Protein AF-A0A536SXH3-F1 (afdb_monomer_lite)

pLDDT: mean 94.8, std 8.22, range [53.34, 98.88]

Structure (mmCIF, N/CA/C/O backbone):
data_AF-A0A536SXH3-F1
#
_entry.id   AF-A0A536SXH3-F1
#
loop_
_atom_site.group_PDB
_atom_site.id
_atom_site.type_symbol
_atom_site.label_atom_id
_atom_site.label_alt_id
_atom_site.label_comp_id
_atom_site.label_asym_id
_atom_site.label_entity_id
_atom_site.label_seq_id
_atom_site.pdbx_PDB_ins_code
_atom_site.Cartn_x
_atom_site.Cartn_y
_atom_site.Cartn_z
_atom_site.occupancy
_atom_site.B_iso_or_equiv
_atom_site.auth_seq_id
_atom_site.auth_comp_id
_atom_site.auth_asym_id
_atom_site.auth_atom_id
_atom_site.pdbx_PDB_model_num
ATOM 1 N N . MET A 1 1 ? -14.104 13.729 3.908 1.00 63.66 1 MET A N 1
ATOM 2 C CA . MET A 1 1 ? -12.721 13.745 3.376 1.00 63.66 1 MET A CA 1
ATOM 3 C C . MET A 1 1 ? -11.645 13.643 4.458 1.00 63.66 1 MET A C 1
ATOM 5 O O . MET A 1 1 ? -10.798 12.777 4.323 1.00 63.66 1 MET A O 1
ATOM 9 N N . THR A 1 2 ? -11.683 14.414 5.553 1.00 87.31 2 THR A N 1
ATOM 10 C CA . THR A 1 2 ? -10.608 14.420 6.581 1.00 87.31 2 THR A CA 1
ATOM 11 C C . THR A 1 2 ? -10.243 13.046 7.165 1.00 87.31 2 THR A C 1
ATOM 13 O O . THR A 1 2 ? -9.065 12.740 7.305 1.00 87.31 2 THR A O 1
ATOM 16 N N . ARG A 1 3 ? -11.226 12.182 7.460 1.00 91.94 3 ARG A N 1
ATOM 17 C CA . ARG A 1 3 ? -10.960 10.821 7.976 1.00 91.94 3 ARG A CA 1
ATOM 18 C C . ARG A 1 3 ? -10.305 9.900 6.950 1.00 91.94 3 ARG A C 1
ATOM 20 O O . ARG A 1 3 ? -9.349 9.221 7.286 1.00 91.94 3 ARG A O 1
ATOM 27 N N . ALA A 1 4 ? -10.797 9.906 5.713 1.00 94.38 4 ALA A N 1
ATOM 28 C CA . ALA A 1 4 ? -10.217 9.099 4.643 1.00 94.38 4 ALA A CA 1
ATOM 29 C C . ALA A 1 4 ? -8.796 9.561 4.304 1.00 94.38 4 ALA A C 1
ATOM 31 O O . ALA A 1 4 ? -7.937 8.724 4.075 1.00 94.38 4 ALA A O 1
ATOM 32 N N . ALA A 1 5 ? -8.521 10.869 4.364 1.00 96.56 5 ALA A N 1
ATOM 33 C CA . ALA A 1 5 ? -7.160 11.385 4.252 1.00 96.56 5 ALA A CA 1
ATOM 34 C C . ALA A 1 5 ? -6.264 10.861 5.388 1.00 96.56 5 ALA A C 1
ATOM 36 O O . ALA A 1 5 ? -5.185 10.355 5.116 1.00 96.56 5 ALA A O 1
ATOM 37 N N . ALA A 1 6 ? -6.720 10.906 6.646 1.00 96.81 6 ALA A N 1
ATOM 38 C CA . ALA A 1 6 ? -5.946 10.391 7.779 1.00 96.81 6 ALA A CA 1
ATOM 39 C C . ALA A 1 6 ? -5.676 8.878 7.677 1.00 96.81 6 ALA A C 1
ATOM 41 O O . ALA A 1 6 ? -4.534 8.452 7.830 1.00 96.81 6 ALA A O 1
ATOM 42 N N . SER A 1 7 ? -6.705 8.078 7.383 1.00 97.81 7 SER A N 1
ATOM 43 C CA . SER A 1 7 ? -6.561 6.631 7.184 1.00 97.81 7 SER A CA 1
ATOM 44 C C . SER A 1 7 ? -5.679 6.328 5.975 1.00 97.81 7 SER A C 1
ATOM 46 O O . SER A 1 7 ? -4.763 5.523 6.078 1.00 97.81 7 SER A O 1
ATOM 48 N N . GLY A 1 8 ? -5.875 7.040 4.866 1.00 98.06 8 GLY A N 1
ATOM 49 C CA . GLY A 1 8 ? -5.080 6.920 3.646 1.00 98.06 8 GLY A CA 1
ATOM 50 C C . GLY A 1 8 ? -3.603 7.237 3.845 1.00 98.06 8 GLY A C 1
ATOM 51 O O . GLY A 1 8 ? -2.756 6.471 3.401 1.00 98.06 8 GLY A O 1
ATOM 52 N N . LEU A 1 9 ? -3.284 8.322 4.554 1.00 98.44 9 LEU A N 1
ATOM 53 C CA . LEU A 1 9 ? -1.908 8.703 4.878 1.00 98.44 9 LEU A CA 1
ATOM 54 C C . LEU A 1 9 ? -1.247 7.687 5.815 1.00 98.44 9 LEU A C 1
ATOM 56 O O . LEU A 1 9 ? -0.107 7.302 5.577 1.00 98.44 9 LEU A O 1
ATOM 60 N N . ALA A 1 10 ? -1.962 7.214 6.841 1.00 98.50 10 ALA A N 1
ATOM 61 C CA . ALA A 1 10 ? -1.451 6.183 7.742 1.00 98.50 10 ALA A CA 1
ATOM 62 C C . ALA A 1 10 ? -1.202 4.854 7.008 1.00 98.50 10 ALA A C 1
ATOM 64 O O . ALA A 1 10 ? -0.154 4.236 7.186 1.00 98.50 10 ALA A O 1
ATOM 65 N N . GLY A 1 11 ? -2.137 4.442 6.146 1.00 98.69 11 GLY A N 1
ATOM 66 C CA . GLY A 1 11 ? -1.998 3.269 5.285 1.00 98.69 11 GLY A CA 1
ATOM 67 C C . GLY A 1 11 ? -0.841 3.400 4.297 1.00 98.69 11 GLY A C 1
ATOM 68 O O . GLY A 1 11 ? -0.033 2.478 4.189 1.00 98.69 11 GLY A O 1
ATOM 69 N N . SER A 1 12 ? -0.715 4.550 3.628 1.00 98.75 12 SER A N 1
ATOM 70 C CA . SER A 1 12 ? 0.391 4.848 2.709 1.00 98.75 12 SER A CA 1
ATOM 71 C C . SER A 1 12 ? 1.734 4.759 3.425 1.00 98.75 12 SER A C 1
ATOM 73 O O . SER A 1 12 ? 2.609 4.023 2.986 1.00 98.75 12 SER A O 1
ATOM 75 N N . ALA A 1 13 ? 1.878 5.428 4.572 1.00 98.75 13 ALA A N 1
ATOM 76 C CA . ALA A 1 13 ? 3.117 5.417 5.341 1.00 98.75 13 ALA A CA 1
ATOM 77 C C . ALA A 1 13 ? 3.494 3.999 5.797 1.00 98.75 13 ALA A C 1
ATOM 79 O O . ALA A 1 13 ? 4.621 3.565 5.574 1.00 98.75 13 ALA A O 1
ATOM 80 N N . ALA A 1 14 ? 2.551 3.254 6.386 1.00 98.81 14 ALA A N 1
ATOM 81 C CA . ALA A 1 14 ? 2.804 1.894 6.861 1.00 98.81 14 ALA A CA 1
ATOM 82 C C . ALA A 1 14 ? 3.205 0.946 5.718 1.00 98.81 14 ALA A C 1
ATOM 84 O O . ALA A 1 14 ? 4.212 0.244 5.811 1.00 98.81 14 ALA A O 1
ATOM 85 N N . SER A 1 15 ? 2.445 0.952 4.621 1.00 98.81 15 SER A N 1
ATOM 86 C CA . SER A 1 15 ? 2.713 0.098 3.458 1.00 98.81 15 SER A CA 1
ATOM 87 C C . SER A 1 15 ? 3.992 0.490 2.716 1.00 98.81 15 SER A C 1
ATOM 89 O O . SER A 1 15 ? 4.750 -0.395 2.331 1.00 98.81 15 SER A O 1
ATOM 91 N N . ALA A 1 16 ? 4.289 1.786 2.578 1.00 98.75 16 ALA A N 1
ATOM 92 C CA . ALA A 1 16 ? 5.529 2.266 1.973 1.00 98.75 16 ALA A CA 1
ATOM 93 C C . ALA A 1 16 ? 6.754 1.874 2.809 1.00 98.75 16 ALA A C 1
ATOM 95 O O . ALA A 1 16 ? 7.730 1.384 2.249 1.00 98.75 16 ALA A O 1
ATOM 96 N N . LEU A 1 17 ? 6.698 2.011 4.140 1.00 98.81 17 LEU A N 1
ATOM 97 C CA . LEU A 1 17 ? 7.787 1.588 5.028 1.00 98.81 17 LEU A CA 1
ATOM 98 C C . LEU A 1 17 ? 8.059 0.086 4.916 1.00 98.81 17 LEU A C 1
ATOM 100 O O . LEU A 1 17 ? 9.214 -0.317 4.789 1.00 98.81 17 LEU A O 1
ATOM 104 N N . VAL A 1 18 ? 7.009 -0.740 4.914 1.00 98.88 18 VAL A N 1
ATOM 105 C CA . VAL A 1 18 ? 7.160 -2.193 4.748 1.00 98.88 18 VAL A CA 1
ATOM 106 C C . VAL A 1 18 ? 7.676 -2.542 3.354 1.00 98.88 18 VAL A C 1
ATOM 108 O O . VAL A 1 18 ? 8.591 -3.354 3.242 1.00 98.88 18 VAL A O 1
ATOM 111 N N . ALA A 1 19 ? 7.182 -1.888 2.299 1.00 98.75 19 ALA A N 1
ATOM 112 C CA . ALA A 1 19 ? 7.682 -2.091 0.940 1.00 98.75 19 ALA A CA 1
ATOM 113 C C . ALA A 1 19 ? 9.171 -1.738 0.839 1.00 98.75 19 ALA A C 1
ATOM 115 O O . ALA A 1 19 ? 9.955 -2.501 0.277 1.00 98.75 19 ALA A O 1
ATOM 116 N N . MET A 1 20 ? 9.575 -0.617 1.439 1.00 98.69 20 MET A N 1
ATOM 117 C CA . MET A 1 20 ? 10.963 -0.171 1.472 1.00 98.69 20 MET A CA 1
ATOM 118 C C . MET A 1 20 ? 11.864 -1.120 2.261 1.00 98.69 20 MET A C 1
ATOM 120 O O . MET A 1 20 ? 12.967 -1.430 1.809 1.00 98.69 20 MET A O 1
ATOM 124 N N . ALA A 1 21 ? 11.397 -1.613 3.409 1.00 98.81 21 ALA A N 1
ATOM 125 C CA . ALA A 1 21 ? 12.125 -2.584 4.218 1.00 98.81 21 ALA A CA 1
ATOM 126 C C . ALA A 1 21 ? 12.302 -3.914 3.471 1.00 98.81 21 ALA A C 1
ATOM 128 O O . ALA A 1 21 ? 13.425 -4.396 3.339 1.00 98.81 21 ALA A O 1
ATOM 129 N N . CYS A 1 22 ? 11.226 -4.469 2.906 1.00 98.69 22 CYS A N 1
ATOM 130 C CA . CYS A 1 22 ? 11.293 -5.683 2.094 1.00 98.69 22 CYS A CA 1
ATOM 131 C C . CYS A 1 22 ? 12.209 -5.504 0.881 1.00 98.69 22 CYS A C 1
ATOM 133 O O . CYS A 1 22 ? 13.075 -6.336 0.637 1.00 98.69 22 CYS A O 1
ATOM 135 N N . SER A 1 23 ? 12.093 -4.383 0.166 1.00 98.50 23 SER A N 1
ATOM 136 C CA . SER A 1 23 ? 12.963 -4.100 -0.972 1.00 98.50 23 SER A CA 1
ATOM 137 C C . SER A 1 23 ? 14.423 -3.978 -0.552 1.00 98.50 23 SER A C 1
ATOM 139 O O . SER A 1 23 ? 15.303 -4.476 -1.244 1.00 98.50 23 SER A O 1
ATOM 141 N N . ARG A 1 24 ? 14.720 -3.367 0.599 1.00 98.50 24 ARG A N 1
ATOM 142 C CA . ARG A 1 24 ? 16.094 -3.298 1.107 1.00 98.50 24 ARG A CA 1
ATOM 143 C C . ARG A 1 24 ? 16.676 -4.692 1.352 1.00 98.50 24 ARG A C 1
ATOM 145 O O . ARG A 1 24 ? 17.846 -4.892 1.038 1.00 98.50 24 ARG A O 1
ATOM 152 N N . LEU A 1 25 ? 15.871 -5.623 1.865 1.00 98.38 25 LEU A N 1
ATOM 153 C CA . LEU A 1 25 ? 16.275 -7.009 2.125 1.00 98.38 25 LEU A CA 1
ATOM 154 C C . LEU A 1 25 ? 16.431 -7.832 0.837 1.00 98.38 25 LEU A C 1
ATOM 156 O O . LEU A 1 25 ? 17.383 -8.593 0.720 1.00 98.38 25 LEU A O 1
ATOM 160 N N . GLU A 1 26 ? 15.531 -7.666 -0.133 1.00 98.19 26 GLU A N 1
ATOM 161 C CA . GLU A 1 26 ? 15.507 -8.484 -1.358 1.00 98.19 26 GLU A CA 1
ATOM 162 C C . GLU A 1 26 ? 16.365 -7.909 -2.499 1.00 98.19 26 GLU A C 1
ATOM 164 O O . GLU A 1 26 ? 16.807 -8.641 -3.379 1.00 98.19 26 GLU A O 1
ATOM 169 N N . ASN A 1 27 ? 16.620 -6.597 -2.498 1.00 97.19 27 ASN A N 1
ATOM 170 C CA . ASN A 1 27 ? 17.199 -5.878 -3.639 1.00 97.19 27 ASN A CA 1
ATOM 171 C C . ASN A 1 27 ? 18.420 -5.015 -3.305 1.00 97.19 27 ASN A C 1
ATOM 173 O O . ASN A 1 27 ? 18.926 -4.324 -4.192 1.00 97.19 27 ASN A O 1
ATOM 177 N N . ALA A 1 28 ? 18.832 -4.954 -2.035 1.00 96.81 28 ALA A N 1
ATOM 178 C CA . ALA A 1 28 ? 19.823 -4.003 -1.517 1.00 96.81 28 ALA A CA 1
ATOM 179 C C . ALA A 1 28 ? 19.479 -2.510 -1.749 1.00 96.81 28 ALA A C 1
ATOM 181 O O . ALA A 1 28 ? 20.270 -1.630 -1.410 1.00 96.81 28 ALA A O 1
ATOM 182 N N . HIS A 1 29 ? 18.274 -2.188 -2.236 1.00 97.44 29 HIS A N 1
ATOM 183 C CA . HIS A 1 29 ? 17.816 -0.822 -2.503 1.00 97.44 29 HIS A CA 1
ATOM 184 C C . HIS A 1 29 ? 16.374 -0.646 -2.039 1.00 97.44 29 HIS A C 1
ATOM 186 O O . HIS A 1 29 ? 15.494 -1.387 -2.464 1.00 97.44 29 HIS A O 1
ATOM 192 N N . ALA A 1 30 ? 16.120 0.321 -1.159 1.00 98.00 30 ALA A N 1
ATOM 193 C CA . ALA A 1 30 ? 14.824 0.454 -0.491 1.00 98.00 30 ALA A CA 1
ATOM 194 C C . ALA A 1 30 ? 13.720 0.999 -1.414 1.00 98.00 30 ALA A C 1
ATOM 196 O O . ALA A 1 30 ? 12.566 0.608 -1.302 1.00 98.00 30 ALA A O 1
ATOM 197 N N . ALA A 1 31 ? 14.056 1.892 -2.345 1.00 98.06 31 ALA A N 1
ATOM 198 C CA . ALA A 1 31 ? 13.049 2.650 -3.083 1.00 98.06 31 ALA A CA 1
ATOM 199 C C . ALA A 1 31 ? 12.489 1.943 -4.329 1.00 98.06 31 ALA A C 1
ATOM 201 O O . ALA A 1 31 ? 11.534 2.454 -4.905 1.00 98.06 31 ALA A O 1
ATOM 202 N N . ARG A 1 32 ? 13.011 0.772 -4.741 1.00 98.31 32 ARG A N 1
ATOM 203 C CA . ARG A 1 32 ? 12.595 0.099 -5.992 1.00 98.31 32 ARG A CA 1
ATOM 204 C C . ARG A 1 32 ? 11.079 -0.078 -6.153 1.00 98.31 32 ARG A C 1
ATOM 206 O O . ARG A 1 32 ? 10.593 0.291 -7.215 1.00 98.31 32 ARG A O 1
ATOM 213 N N . PRO A 1 33 ? 10.305 -0.563 -5.160 1.00 98.06 33 PRO A N 1
ATOM 214 C CA . PRO A 1 33 ? 8.858 -0.686 -5.317 1.00 98.06 33 PRO A CA 1
ATOM 215 C C . PRO A 1 33 ? 8.185 0.671 -5.524 1.00 98.06 33 PRO A C 1
ATOM 217 O O . PRO A 1 33 ? 7.298 0.777 -6.357 1.00 98.06 33 PRO A O 1
ATOM 220 N N . LEU A 1 34 ? 8.622 1.733 -4.842 1.00 98.38 34 LEU A N 1
ATOM 221 C CA . LEU A 1 34 ? 8.069 3.072 -5.067 1.00 98.38 34 LEU A CA 1
ATOM 222 C C . LEU A 1 34 ? 8.475 3.614 -6.442 1.00 98.38 34 LEU A C 1
ATOM 224 O O . LEU A 1 34 ? 7.627 4.112 -7.174 1.00 98.38 34 LEU A O 1
ATOM 228 N N . ASN A 1 35 ? 9.738 3.449 -6.839 1.00 98.50 35 ASN A N 1
ATOM 229 C CA . ASN A 1 35 ? 10.222 3.825 -8.168 1.00 98.50 35 ASN A CA 1
ATOM 230 C C . ASN A 1 35 ? 9.415 3.134 -9.274 1.00 98.50 35 ASN A C 1
ATOM 232 O O . ASN A 1 35 ? 9.075 3.775 -10.274 1.00 98.50 35 ASN A O 1
ATOM 236 N N . ALA A 1 36 ? 9.054 1.864 -9.050 1.00 98.06 36 ALA A N 1
ATOM 237 C CA . ALA A 1 36 ? 8.264 1.045 -9.953 1.00 98.06 36 ALA A CA 1
ATOM 238 C C . ALA A 1 36 ? 6.990 1.770 -10.372 1.00 98.06 36 ALA A C 1
ATOM 240 O O . ALA A 1 36 ? 6.764 1.927 -11.568 1.00 98.06 36 ALA A O 1
ATOM 241 N N . VAL A 1 37 ? 6.227 2.300 -9.411 1.00 98.00 37 VAL A N 1
ATOM 242 C CA . VAL A 1 37 ? 4.915 2.948 -9.606 1.00 98.00 37 VAL A CA 1
ATOM 243 C C . VAL A 1 37 ? 4.954 4.069 -10.649 1.00 98.00 37 VAL A C 1
ATOM 245 O O . VAL A 1 37 ? 3.969 4.308 -11.343 1.00 98.00 37 VAL A O 1
ATOM 248 N N . THR A 1 38 ? 6.100 4.729 -10.836 1.00 97.44 38 THR A N 1
ATOM 249 C CA . THR A 1 38 ? 6.257 5.818 -11.816 1.00 97.44 38 THR A CA 1
ATOM 250 C C . THR A 1 38 ? 5.938 5.389 -13.257 1.00 97.44 38 THR A C 1
ATOM 252 O O . THR A 1 38 ? 5.527 6.226 -14.062 1.00 97.44 38 THR A O 1
ATOM 255 N N . HIS A 1 39 ? 6.059 4.098 -13.596 1.00 96.88 39 HIS A N 1
ATOM 256 C CA . HIS A 1 39 ? 5.687 3.591 -14.925 1.00 96.88 39 HIS A CA 1
ATOM 257 C C . HIS A 1 39 ? 4.187 3.744 -15.238 1.00 96.88 39 HIS A C 1
ATOM 259 O O . HIS A 1 39 ? 3.812 3.776 -16.407 1.00 96.88 39 HIS A O 1
ATOM 265 N N . ILE A 1 40 ? 3.327 3.914 -14.227 1.00 97.12 40 ILE A N 1
ATOM 266 C CA . ILE A 1 40 ? 1.911 4.246 -14.432 1.00 97.12 40 ILE A CA 1
ATOM 267 C C . ILE A 1 40 ? 1.784 5.584 -15.176 1.00 97.12 40 ILE A C 1
ATOM 269 O O . ILE A 1 40 ? 0.982 5.711 -16.106 1.00 97.12 40 ILE A O 1
ATOM 273 N N . TYR A 1 41 ? 2.608 6.565 -14.793 1.00 96.62 41 TYR A N 1
ATOM 274 C CA . TYR A 1 41 ? 2.641 7.892 -15.403 1.00 96.62 41 TYR A CA 1
ATOM 275 C C . TYR A 1 41 ? 3.444 7.891 -16.710 1.00 96.62 41 TYR A C 1
ATOM 277 O O . TYR A 1 41 ? 2.921 8.258 -17.760 1.00 96.62 41 TYR A O 1
ATOM 285 N N . ASP A 1 42 ? 4.689 7.414 -16.664 1.00 95.00 42 ASP A N 1
ATOM 286 C CA . ASP A 1 42 ? 5.611 7.492 -17.805 1.00 95.00 42 ASP A CA 1
ATOM 287 C C . ASP A 1 42 ? 5.362 6.413 -18.881 1.00 95.00 42 ASP A C 1
ATOM 289 O O . ASP A 1 42 ? 5.884 6.512 -19.991 1.00 95.00 42 ASP A O 1
ATOM 293 N N . GLY A 1 43 ? 4.578 5.376 -18.575 1.00 93.31 43 GLY A N 1
ATOM 294 C CA . GLY A 1 43 ? 4.440 4.180 -19.403 1.00 93.31 43 GLY A CA 1
ATOM 295 C C . GLY A 1 43 ? 5.663 3.254 -19.345 1.00 93.31 43 GLY A C 1
ATOM 296 O O . GLY A 1 43 ? 6.656 3.515 -18.663 1.00 93.31 43 GLY A O 1
ATOM 297 N N . GLY A 1 44 ? 5.592 2.153 -20.096 1.00 93.69 44 GLY A N 1
ATOM 298 C CA . GLY A 1 44 ? 6.676 1.174 -20.195 1.00 93.69 44 GLY A CA 1
ATOM 299 C C . GLY A 1 44 ? 6.770 0.228 -18.995 1.00 93.69 44 GLY A C 1
ATOM 300 O O . GLY A 1 44 ? 5.770 -0.073 -18.344 1.00 93.69 44 GLY A O 1
ATOM 301 N N . ALA A 1 45 ? 7.976 -0.291 -18.756 1.00 92.62 45 ALA A N 1
ATOM 302 C CA . ALA A 1 45 ? 8.244 -1.257 -17.695 1.00 92.62 45 ALA A CA 1
ATOM 303 C C . ALA A 1 45 ? 8.463 -0.579 -16.323 1.00 92.62 45 ALA A C 1
ATOM 305 O O . ALA A 1 45 ? 8.935 0.564 -16.277 1.00 92.62 45 ALA A O 1
ATOM 306 N N . PRO A 1 46 ? 8.184 -1.284 -15.208 1.00 93.62 46 PRO A N 1
ATOM 307 C CA . PRO A 1 46 ? 8.493 -0.815 -13.858 1.00 93.62 46 PRO A CA 1
ATOM 308 C C . PRO A 1 46 ? 9.959 -0.390 -13.706 1.00 93.62 46 PRO A C 1
ATOM 310 O O . PRO A 1 46 ? 10.873 -1.128 -14.079 1.00 93.62 46 PRO A O 1
ATOM 313 N N . ARG A 1 47 ? 10.200 0.803 -13.150 1.00 92.56 47 ARG A N 1
ATOM 314 C CA . ARG A 1 47 ? 11.558 1.344 -12.980 1.00 92.56 47 ARG A CA 1
ATOM 315 C C . ARG A 1 47 ? 12.187 0.935 -11.657 1.00 92.56 47 ARG A C 1
ATOM 317 O O . ARG A 1 47 ? 11.550 1.019 -10.615 1.00 92.56 47 ARG A O 1
ATOM 324 N N . ALA A 1 48 ? 13.464 0.562 -11.703 1.00 94.12 48 ALA A N 1
ATOM 325 C CA . ALA A 1 48 ? 14.243 0.234 -10.511 1.00 94.12 48 ALA A CA 1
ATOM 326 C C . ALA A 1 48 ? 14.985 1.453 -9.931 1.00 94.12 48 ALA A C 1
ATOM 328 O O . ALA A 1 48 ? 15.197 1.522 -8.720 1.00 94.12 48 ALA A O 1
ATOM 329 N N . ASP A 1 49 ? 15.393 2.404 -10.776 1.00 96.56 49 ASP A N 1
ATOM 330 C CA . ASP A 1 49 ? 16.226 3.550 -10.401 1.00 96.56 49 ASP A CA 1
ATOM 331 C C . ASP A 1 49 ? 15.425 4.690 -9.759 1.00 96.56 49 ASP A C 1
ATOM 333 O O . ASP A 1 49 ? 14.235 4.863 -10.025 1.00 96.56 49 ASP A O 1
ATOM 337 N N . ASP A 1 50 ? 16.096 5.516 -8.957 1.00 95.19 50 ASP A N 1
ATOM 338 C CA . ASP A 1 50 ? 15.477 6.664 -8.278 1.00 95.19 50 ASP A CA 1
ATOM 339 C C . ASP A 1 50 ? 15.167 7.828 -9.241 1.00 95.19 50 ASP A C 1
ATOM 341 O O . ASP A 1 50 ? 14.412 8.748 -8.914 1.00 95.19 50 ASP A O 1
ATOM 345 N N . GLY A 1 51 ? 15.717 7.802 -10.456 1.00 93.94 51 GLY A N 1
ATOM 346 C CA . GLY A 1 51 ? 15.636 8.880 -11.430 1.00 93.94 51 GLY A CA 1
ATOM 347 C C . GLY A 1 51 ? 16.473 10.107 -11.057 1.00 93.94 51 GLY A C 1
ATOM 348 O O . GLY A 1 51 ? 17.042 10.234 -9.971 1.00 93.94 51 GLY A O 1
ATOM 349 N N . ARG A 1 52 ? 16.538 11.078 -11.977 1.00 94.88 52 ARG A N 1
ATOM 350 C CA . ARG A 1 52 ? 17.259 12.341 -11.748 1.00 94.88 52 ARG A CA 1
ATOM 351 C C . ARG A 1 52 ? 16.678 13.063 -10.526 1.00 94.88 52 ARG A C 1
ATOM 353 O O . ARG A 1 52 ? 15.494 13.393 -10.527 1.00 94.88 52 ARG A O 1
ATOM 360 N N . ARG A 1 53 ? 17.523 13.333 -9.522 1.00 95.06 53 ARG A N 1
ATOM 361 C CA . ARG A 1 53 ? 17.149 13.981 -8.246 1.00 95.06 53 ARG A CA 1
ATOM 362 C C . ARG A 1 53 ? 16.023 13.252 -7.481 1.00 95.06 53 ARG A C 1
ATOM 364 O O . ARG A 1 53 ? 15.229 13.908 -6.819 1.00 95.06 53 ARG A O 1
ATOM 371 N N . GLY A 1 54 ? 15.9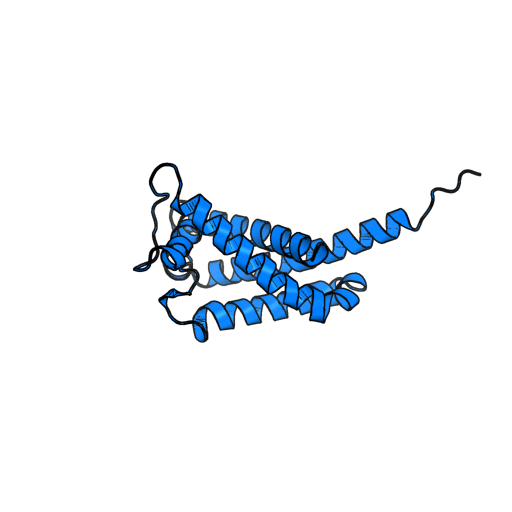23 11.922 -7.587 1.00 97.12 54 GLY A N 1
ATOM 372 C CA . GLY A 1 54 ? 14.926 11.136 -6.840 1.00 97.12 54 GLY A CA 1
ATOM 373 C C . GLY A 1 54 ? 13.493 11.228 -7.379 1.00 97.12 54 GLY A C 1
ATOM 374 O O . GLY A 1 54 ? 12.541 10.924 -6.657 1.00 97.12 54 GLY A O 1
ATOM 375 N N . ARG A 1 55 ? 13.317 11.666 -8.638 1.00 97.56 55 ARG A N 1
ATOM 376 C CA . ARG A 1 55 ? 11.999 11.839 -9.277 1.00 97.56 55 ARG A CA 1
ATOM 377 C C . ARG A 1 55 ? 11.117 10.598 -9.148 1.00 97.56 55 ARG A C 1
ATOM 379 O O . ARG A 1 55 ? 9.949 10.742 -8.802 1.00 97.56 55 ARG A O 1
ATOM 386 N N . ASN A 1 56 ? 11.651 9.412 -9.444 1.00 98.00 56 ASN A N 1
ATOM 387 C CA . ASN A 1 56 ? 10.847 8.192 -9.489 1.00 98.00 56 ASN A CA 1
ATOM 388 C C . ASN A 1 56 ? 10.358 7.818 -8.083 1.00 98.00 56 ASN A C 1
ATOM 390 O O . ASN A 1 56 ? 9.212 7.407 -7.920 1.00 98.00 56 ASN A O 1
ATOM 394 N N . THR A 1 57 ? 11.181 8.034 -7.054 1.00 98.06 57 THR A N 1
ATOM 395 C CA . THR A 1 57 ? 10.780 7.785 -5.665 1.00 98.06 57 THR A CA 1
ATOM 396 C C . THR A 1 57 ? 9.687 8.753 -5.229 1.00 98.06 57 THR A C 1
ATOM 398 O O . THR A 1 57 ? 8.675 8.331 -4.674 1.00 98.06 57 THR A O 1
ATOM 401 N N . ALA A 1 58 ? 9.861 10.048 -5.509 1.00 98.19 58 ALA A N 1
ATOM 402 C CA . ALA A 1 58 ? 8.906 11.080 -5.117 1.00 98.19 58 ALA A CA 1
ATO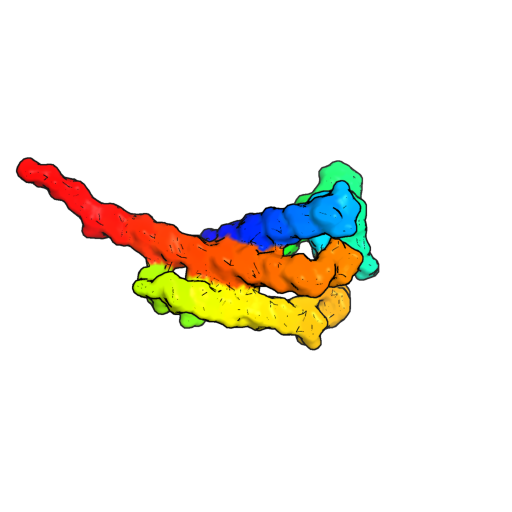M 403 C C . ALA A 1 58 ? 7.556 10.923 -5.835 1.00 98.19 58 ALA A C 1
ATOM 405 O O . ALA A 1 58 ? 6.506 10.930 -5.193 1.00 98.19 58 ALA A O 1
ATOM 406 N N . LEU A 1 59 ? 7.578 10.745 -7.159 1.00 98.31 59 LEU A N 1
ATOM 407 C CA . LEU A 1 59 ? 6.366 10.572 -7.957 1.00 98.31 59 LEU A CA 1
ATOM 408 C C . LEU A 1 59 ? 5.670 9.247 -7.631 1.00 98.31 59 LEU A C 1
ATOM 410 O O . LEU A 1 59 ? 4.454 9.218 -7.452 1.00 98.31 59 LEU A O 1
ATOM 414 N N . GLY A 1 60 ? 6.438 8.170 -7.477 1.00 98.19 60 GLY A N 1
ATOM 415 C CA . GLY A 1 60 ? 5.915 6.876 -7.066 1.00 98.19 60 GLY A CA 1
ATOM 416 C C . GLY A 1 60 ? 5.239 6.910 -5.698 1.00 98.19 60 GLY A C 1
ATOM 417 O O . GLY A 1 60 ? 4.118 6.425 -5.551 1.00 98.19 60 GLY A O 1
ATOM 418 N N . LEU A 1 61 ? 5.860 7.566 -4.712 1.00 98.50 61 LEU A N 1
ATOM 419 C CA . LEU A 1 61 ? 5.263 7.775 -3.392 1.00 98.50 61 LEU A CA 1
ATOM 420 C C . LEU A 1 61 ? 3.989 8.630 -3.456 1.00 98.50 61 LEU A C 1
ATOM 422 O O . LEU A 1 61 ? 3.026 8.348 -2.739 1.00 98.50 61 LEU A O 1
ATOM 426 N N . ALA A 1 62 ? 3.955 9.654 -4.313 1.00 98.56 62 ALA A N 1
ATOM 427 C CA . ALA A 1 62 ? 2.770 10.487 -4.504 1.00 98.56 62 ALA A CA 1
ATOM 428 C C . ALA A 1 62 ? 1.595 9.680 -5.083 1.00 98.56 62 ALA A C 1
ATOM 430 O O . ALA A 1 62 ? 0.486 9.751 -4.550 1.00 98.56 62 ALA A O 1
ATOM 431 N N . ILE A 1 63 ? 1.842 8.861 -6.112 1.00 98.38 63 ILE A N 1
ATOM 432 C CA . ILE A 1 63 ? 0.828 7.979 -6.709 1.00 98.38 63 ILE A CA 1
ATOM 433 C C . ILE A 1 63 ? 0.358 6.935 -5.685 1.00 98.38 63 ILE A C 1
ATOM 435 O O . ILE A 1 63 ? -0.846 6.780 -5.484 1.00 98.38 63 ILE A O 1
ATOM 439 N N . HIS A 1 64 ? 1.287 6.282 -4.977 1.00 98.44 64 HIS A N 1
ATOM 440 C CA . HIS A 1 64 ? 0.979 5.310 -3.917 1.00 98.44 64 HIS A CA 1
ATOM 441 C C . HIS A 1 64 ? 0.115 5.918 -2.806 1.00 98.44 64 HIS A C 1
ATOM 443 O O . HIS A 1 64 ? -0.854 5.313 -2.342 1.00 98.44 64 HIS A O 1
ATOM 449 N N . THR A 1 65 ? 0.418 7.155 -2.413 1.00 98.69 65 THR A N 1
ATOM 450 C CA . THR A 1 65 ? -0.361 7.888 -1.410 1.00 98.69 65 THR A CA 1
ATOM 451 C C . THR A 1 65 ? -1.750 8.245 -1.926 1.00 98.69 65 THR A C 1
ATOM 453 O O . THR A 1 65 ? -2.730 8.048 -1.208 1.00 98.69 65 THR A O 1
ATOM 456 N N . GLY A 1 66 ? -1.862 8.716 -3.171 1.00 98.31 66 GLY A N 1
ATOM 457 C CA . GLY A 1 66 ? -3.149 8.985 -3.813 1.00 98.31 66 GLY A CA 1
ATOM 458 C C . GLY A 1 66 ? -4.036 7.738 -3.874 1.00 98.31 66 GLY A C 1
ATOM 459 O O . GLY A 1 66 ? -5.193 7.787 -3.456 1.00 98.31 66 GLY A O 1
ATOM 460 N N . ALA A 1 67 ? -3.472 6.602 -4.292 1.00 98.25 67 ALA A N 1
ATOM 461 C CA . ALA A 1 67 ? -4.160 5.312 -4.314 1.00 98.25 67 ALA A CA 1
ATOM 462 C C . ALA A 1 67 ? -4.569 4.845 -2.905 1.00 98.25 67 ALA A C 1
ATOM 464 O O . ALA A 1 67 ? -5.697 4.402 -2.694 1.00 98.25 67 ALA A O 1
ATOM 465 N N . SER A 1 68 ? -3.694 5.013 -1.911 1.00 98.56 68 SER A N 1
ATOM 466 C CA . SER A 1 68 ? -4.001 4.677 -0.514 1.00 98.56 68 SER A CA 1
ATOM 467 C C . SER A 1 68 ? -5.160 5.514 0.037 1.00 98.56 68 SER A C 1
ATOM 469 O O . SER A 1 68 ? -6.049 4.984 0.702 1.00 98.56 68 SER A O 1
ATOM 471 N N . VAL A 1 69 ? -5.197 6.818 -0.259 1.00 98.50 69 VAL A N 1
ATOM 472 C CA . VAL A 1 69 ? -6.309 7.704 0.123 1.00 98.50 69 VAL A CA 1
ATOM 473 C C . VAL A 1 69 ? -7.599 7.313 -0.594 1.00 98.50 69 VAL A C 1
ATOM 475 O O . VAL A 1 69 ? -8.655 7.291 0.040 1.00 98.50 69 VAL A O 1
ATOM 478 N N . TRP A 1 70 ? -7.521 6.955 -1.876 1.00 98.00 70 TRP A N 1
ATOM 479 C CA . TRP A 1 70 ? -8.661 6.448 -2.636 1.00 98.00 70 TRP A CA 1
ATOM 480 C C . TRP A 1 70 ? -9.264 5.197 -1.983 1.00 98.00 70 TRP A C 1
ATOM 482 O O . TRP A 1 70 ? -10.453 5.178 -1.670 1.00 98.00 70 TRP A O 1
ATOM 492 N N . TRP A 1 71 ? -8.447 4.192 -1.660 1.00 98.56 71 TRP A N 1
ATOM 493 C CA . TRP A 1 71 ? -8.910 2.984 -0.968 1.00 98.56 71 TRP A CA 1
ATOM 494 C C . TRP A 1 71 ? -9.437 3.260 0.445 1.00 98.56 71 TRP A C 1
ATOM 496 O O . TRP A 1 71 ? -10.446 2.683 0.868 1.00 98.56 71 TRP A O 1
ATOM 506 N N . ALA A 1 72 ? -8.832 4.209 1.157 1.00 98.38 72 ALA A N 1
ATOM 507 C CA . ALA A 1 72 ? -9.312 4.638 2.463 1.00 98.38 72 ALA A CA 1
ATOM 508 C C . ALA A 1 72 ? -10.710 5.285 2.419 1.00 98.38 72 ALA A C 1
ATOM 510 O O . ALA A 1 72 ? -11.423 5.238 3.427 1.00 98.38 72 ALA A O 1
ATOM 511 N N . LEU A 1 73 ? -11.143 5.852 1.281 1.00 98.19 73 LEU A N 1
ATOM 512 C CA . LEU A 1 73 ? -12.523 6.330 1.114 1.00 98.19 73 LEU A CA 1
ATOM 513 C C . LEU A 1 73 ? -13.520 5.178 1.251 1.00 98.19 73 LEU A C 1
ATOM 515 O O . LEU A 1 73 ? -14.511 5.323 1.964 1.00 98.19 73 LEU A O 1
ATOM 519 N N . PHE A 1 74 ? -13.265 4.038 0.608 1.00 98.06 74 PHE A N 1
ATOM 520 C CA . PHE A 1 74 ? -14.137 2.864 0.699 1.00 98.06 74 PHE A CA 1
ATOM 521 C C . PHE A 1 74 ? -14.123 2.272 2.106 1.00 98.06 74 PHE A C 1
ATOM 523 O O . PHE A 1 74 ? -15.180 1.986 2.666 1.00 98.06 74 PHE A O 1
ATOM 530 N N . TYR A 1 75 ? -12.944 2.180 2.723 1.00 98.38 75 TYR A N 1
ATOM 531 C CA . TYR A 1 75 ? -12.821 1.723 4.105 1.00 98.38 75 TYR A CA 1
ATOM 532 C C . TYR A 1 75 ? -13.624 2.592 5.089 1.00 98.38 75 TYR A C 1
ATOM 534 O O . TYR A 1 75 ? -14.446 2.076 5.852 1.00 98.38 75 TYR A O 1
ATOM 542 N N . GLU A 1 76 ? -13.455 3.917 5.061 1.00 97.50 76 GLU A N 1
ATOM 543 C CA . GLU A 1 76 ? -14.171 4.807 5.981 1.00 97.50 76 GLU A CA 1
ATOM 544 C C . GLU A 1 76 ? -15.681 4.859 5.708 1.00 97.50 76 GLU A C 1
ATOM 546 O O . GLU A 1 76 ? -16.453 5.004 6.661 1.00 97.50 76 GLU A O 1
ATOM 551 N N . GLN A 1 77 ? -16.111 4.725 4.448 1.00 97.06 77 GLN A N 1
ATOM 552 C CA . GLN A 1 77 ? -17.532 4.702 4.084 1.00 97.06 77 GLN A CA 1
ATOM 553 C C . GLN A 1 77 ? -18.225 3.411 4.526 1.00 97.06 77 GLN A C 1
ATOM 555 O O . GLN A 1 77 ? -19.284 3.469 5.148 1.00 97.06 77 GLN A O 1
ATOM 560 N N . LEU A 1 78 ? -17.623 2.252 4.254 1.00 97.38 78 LEU A N 1
ATOM 561 C CA . LEU A 1 78 ? -18.251 0.952 4.501 1.00 97.38 78 LEU A CA 1
ATOM 562 C C . LEU A 1 78 ? -18.082 0.487 5.954 1.00 97.38 78 LEU A C 1
ATOM 564 O O . LEU A 1 78 ? -19.002 -0.074 6.558 1.00 97.38 78 LEU A O 1
ATOM 568 N N . PHE A 1 79 ? -16.913 0.749 6.544 1.00 96.94 79 PHE A N 1
ATOM 569 C CA . PHE A 1 79 ? -16.521 0.168 7.828 1.00 96.94 79 PHE A CA 1
ATOM 570 C C . PHE A 1 79 ? -16.274 1.199 8.924 1.00 96.94 79 PHE A C 1
ATOM 572 O O . PHE A 1 79 ? -16.388 0.850 10.098 1.00 96.94 79 PHE A O 1
ATOM 579 N N . GLY A 1 80 ? -16.017 2.469 8.595 1.00 93.06 80 GLY A N 1
ATOM 580 C CA . GLY A 1 80 ? -15.550 3.476 9.556 1.00 93.06 80 GLY A CA 1
ATOM 581 C C . GLY A 1 80 ? -16.401 3.589 10.830 1.00 93.06 80 GLY A C 1
ATOM 582 O O . GLY A 1 80 ? -15.866 3.718 11.934 1.00 93.06 80 GLY A O 1
ATOM 583 N N . ALA A 1 81 ? -17.732 3.503 10.722 1.00 92.69 81 ALA A N 1
ATOM 584 C CA . ALA A 1 81 ? -18.624 3.549 11.886 1.00 92.69 81 ALA A CA 1
ATOM 585 C C . ALA A 1 81 ? -18.437 2.356 12.843 1.00 92.69 81 ALA A C 1
ATOM 587 O O . ALA A 1 81 ? -18.414 2.550 14.060 1.00 92.69 81 ALA A O 1
ATOM 588 N N . ARG A 1 82 ? -18.279 1.142 12.301 1.00 92.81 82 ARG A N 1
ATOM 589 C CA . ARG A 1 82 ? -18.069 -0.096 13.071 1.00 92.81 82 ARG A CA 1
ATOM 590 C C . ARG A 1 82 ? -16.622 -0.216 13.554 1.00 92.81 82 ARG A C 1
ATOM 592 O O . ARG A 1 82 ? -16.395 -0.567 14.708 1.00 92.81 82 ARG A O 1
ATOM 599 N N . ALA A 1 83 ? -15.660 0.177 12.722 1.00 93.00 83 ALA A N 1
ATOM 600 C CA . ALA A 1 83 ? -14.236 0.211 13.042 1.00 93.00 83 ALA A CA 1
ATOM 601 C C . ALA A 1 83 ? -13.942 1.045 14.300 1.00 93.00 83 ALA A C 1
ATOM 603 O O . ALA A 1 83 ? -13.189 0.640 15.180 1.00 93.00 83 ALA A O 1
ATOM 604 N N . ARG A 1 84 ? -14.629 2.182 14.461 1.00 92.44 84 ARG A N 1
ATOM 605 C CA . ARG A 1 84 ? -14.521 3.026 15.664 1.00 92.44 84 ARG A CA 1
ATOM 606 C C . ARG A 1 84 ? -15.196 2.454 16.911 1.00 92.44 84 ARG A C 1
ATOM 608 O O . ARG A 1 84 ? -15.163 3.104 17.949 1.00 92.44 84 ARG A O 1
ATOM 615 N N . ARG A 1 85 ? -15.827 1.286 16.848 1.00 90.38 85 ARG A N 1
ATOM 616 C CA . ARG A 1 85 ? -16.422 0.622 18.019 1.00 90.38 85 ARG A CA 1
ATOM 617 C C . ARG A 1 85 ? -15.616 -0.590 18.467 1.00 90.38 85 ARG A C 1
ATOM 619 O O . ARG A 1 85 ? -15.658 -0.932 19.637 1.00 90.38 85 ARG A O 1
ATOM 626 N N . SER A 1 86 ? -14.843 -1.205 17.574 1.00 93.12 86 SER A N 1
ATOM 627 C CA . SER A 1 86 ? -14.159 -2.469 17.846 1.00 93.12 86 SER A CA 1
ATOM 628 C C . SER A 1 86 ? -12.907 -2.609 16.983 1.00 93.12 86 SER A C 1
ATOM 630 O O . SER A 1 86 ? -1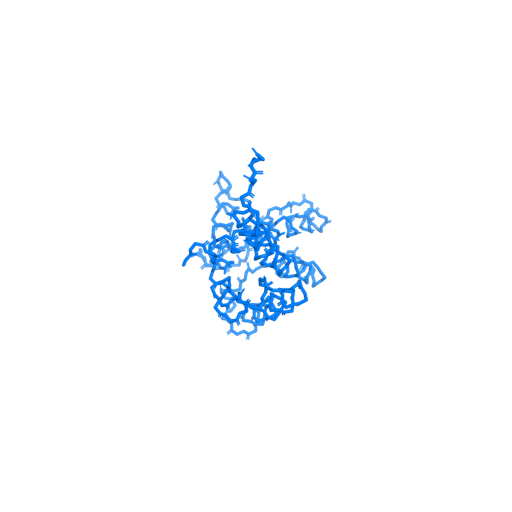2.961 -2.399 15.772 1.00 93.12 86 SER A O 1
ATOM 632 N N . ALA A 1 87 ? -11.792 -3.003 17.606 1.00 94.44 87 ALA A N 1
ATOM 633 C CA . ALA A 1 87 ? -10.544 -3.282 16.893 1.00 94.44 87 ALA A CA 1
ATOM 634 C C . ALA A 1 87 ? -10.710 -4.426 15.881 1.00 94.44 87 ALA A C 1
ATOM 636 O O . ALA A 1 87 ? -10.210 -4.322 14.765 1.00 94.44 87 ALA A O 1
ATOM 637 N N . ALA A 1 88 ? -11.498 -5.451 16.221 1.00 96.12 88 ALA A N 1
ATOM 638 C CA . ALA A 1 88 ? -11.817 -6.545 15.308 1.00 96.12 88 ALA A CA 1
ATOM 639 C C . ALA A 1 88 ? -12.557 -6.048 14.054 1.00 96.12 88 ALA A C 1
ATOM 641 O O . ALA A 1 88 ? -12.208 -6.428 12.942 1.00 96.12 88 ALA A O 1
ATOM 642 N N . HIS A 1 89 ? -13.521 -5.132 14.208 1.00 95.94 89 HIS A N 1
ATOM 643 C CA . HIS A 1 89 ? -14.211 -4.531 13.060 1.00 95.94 89 HIS A CA 1
ATOM 644 C C . HIS A 1 89 ? -13.295 -3.624 12.228 1.00 95.94 89 HIS A C 1
ATOM 646 O O . HIS A 1 89 ? -13.452 -3.562 11.010 1.00 95.94 89 HIS A O 1
ATOM 652 N N . ALA A 1 90 ? -12.358 -2.916 12.868 1.00 97.31 90 ALA A N 1
ATOM 653 C CA . ALA A 1 90 ? -11.387 -2.078 12.170 1.00 97.31 90 ALA A CA 1
ATOM 654 C C . ALA A 1 90 ? -10.444 -2.929 11.314 1.00 97.31 90 ALA A C 1
ATOM 656 O O . ALA A 1 90 ? -10.332 -2.695 10.115 1.00 97.31 90 ALA A O 1
ATOM 657 N N . LEU A 1 91 ? -9.840 -3.960 11.910 1.00 98.12 91 LEU A N 1
ATOM 658 C CA . LEU A 1 91 ? -8.934 -4.874 11.218 1.00 98.12 91 LEU A CA 1
ATOM 659 C C . LEU A 1 91 ? -9.655 -5.696 10.146 1.00 98.12 91 LEU A C 1
ATOM 661 O O . LEU A 1 91 ? -9.149 -5.801 9.036 1.00 98.12 91 LEU A O 1
ATOM 665 N N . GLY A 1 92 ? -10.851 -6.218 10.434 1.00 98.25 92 GLY A N 1
ATOM 666 C CA . GLY A 1 92 ? -11.637 -6.979 9.460 1.00 98.25 92 GLY A CA 1
ATOM 667 C C . GLY A 1 92 ? -12.036 -6.140 8.244 1.00 98.25 92 GLY A C 1
ATOM 668 O O . GLY A 1 92 ? -11.834 -6.561 7.108 1.00 98.25 92 GLY A O 1
ATOM 669 N N . GLY A 1 93 ? -12.539 -4.920 8.465 1.00 98.19 93 GLY A N 1
ATOM 670 C CA . GLY A 1 93 ? -12.893 -4.003 7.379 1.00 98.19 93 GLY A CA 1
ATOM 671 C C . GLY A 1 93 ? -11.679 -3.517 6.586 1.00 98.19 93 GLY A C 1
ATOM 672 O O . GLY A 1 93 ? -11.725 -3.453 5.360 1.00 98.19 93 GLY A O 1
ATOM 673 N N . ALA A 1 94 ? -10.575 -3.205 7.266 1.00 98.56 94 ALA A N 1
ATOM 674 C CA . ALA A 1 94 ? -9.342 -2.792 6.607 1.00 98.56 94 ALA A CA 1
ATOM 675 C C . ALA A 1 94 ? -8.718 -3.935 5.795 1.00 98.56 94 ALA A C 1
ATOM 677 O O . ALA A 1 94 ? -8.278 -3.710 4.671 1.00 98.56 94 ALA A O 1
ATOM 678 N N . GLY A 1 95 ? -8.743 -5.161 6.326 1.00 98.69 95 GLY A N 1
ATOM 679 C CA . GLY A 1 95 ? -8.305 -6.366 5.627 1.00 98.69 95 GLY A CA 1
ATOM 680 C C . GLY A 1 95 ? -9.139 -6.645 4.379 1.00 98.69 95 GLY A C 1
ATOM 681 O O . GLY A 1 95 ? -8.574 -6.894 3.319 1.00 98.69 95 GLY A O 1
ATOM 682 N N . ALA A 1 96 ? -10.468 -6.512 4.464 1.00 98.69 96 ALA A N 1
ATOM 683 C CA . ALA A 1 96 ? -11.350 -6.652 3.304 1.00 98.69 96 ALA A CA 1
ATOM 684 C C . ALA A 1 96 ? -11.020 -5.635 2.197 1.00 98.69 96 ALA A C 1
ATOM 686 O O . ALA A 1 96 ? -10.979 -5.988 1.020 1.00 98.69 96 ALA A O 1
ATOM 687 N N . ILE A 1 97 ? -10.735 -4.384 2.568 1.00 98.69 97 ILE A N 1
ATOM 688 C CA . ILE A 1 97 ? -10.384 -3.328 1.610 1.00 98.69 97 ILE A CA 1
ATOM 689 C C . ILE A 1 97 ? -8.990 -3.542 1.022 1.00 98.69 97 ILE A C 1
ATOM 691 O O . ILE A 1 97 ? -8.820 -3.379 -0.181 1.00 98.69 97 ILE A O 1
ATOM 695 N N . ALA A 1 98 ? -8.004 -3.945 1.825 1.00 98.75 98 ALA A N 1
ATOM 696 C CA . ALA A 1 98 ? -6.670 -4.265 1.321 1.00 98.75 98 ALA A CA 1
ATOM 697 C C . ALA A 1 98 ? -6.691 -5.478 0.376 1.00 98.75 98 ALA A C 1
ATOM 699 O O . ALA A 1 98 ? -6.013 -5.465 -0.648 1.00 98.75 98 ALA A O 1
ATOM 700 N N . ALA A 1 99 ? -7.505 -6.495 0.669 1.00 98.69 99 ALA A N 1
ATOM 701 C CA . ALA A 1 99 ? -7.705 -7.631 -0.226 1.00 98.69 99 ALA A CA 1
ATOM 702 C C . ALA A 1 99 ? -8.370 -7.202 -1.544 1.00 98.69 99 ALA A C 1
ATOM 704 O O . ALA A 1 99 ? -7.905 -7.584 -2.615 1.00 98.69 99 ALA A O 1
ATOM 705 N N . ALA A 1 100 ? -9.412 -6.365 -1.480 1.00 98.69 100 ALA A N 1
ATOM 706 C CA . ALA A 1 100 ? -10.041 -5.802 -2.673 1.00 98.69 100 ALA A CA 1
ATOM 707 C C . ALA A 1 100 ? -9.049 -4.972 -3.504 1.00 98.69 100 ALA A C 1
ATOM 709 O O . ALA A 1 100 ? -9.012 -5.121 -4.723 1.00 98.69 100 ALA A O 1
ATOM 710 N N . ALA A 1 101 ? -8.211 -4.163 -2.848 1.00 98.44 101 ALA A N 1
ATOM 711 C CA . ALA A 1 101 ? -7.145 -3.408 -3.497 1.00 98.44 101 ALA A CA 1
ATOM 712 C C . ALA A 1 101 ? -6.174 -4.331 -4.233 1.00 98.44 101 ALA A C 1
ATOM 714 O O . ALA A 1 101 ? -5.981 -4.170 -5.430 1.00 98.44 101 ALA A O 1
ATOM 715 N N . TYR A 1 102 ? -5.654 -5.363 -3.564 1.00 98.62 102 TYR A N 1
ATOM 716 C CA . TYR A 1 102 ? -4.762 -6.342 -4.186 1.00 98.62 102 TYR A CA 1
ATOM 717 C C . TYR A 1 102 ? -5.398 -7.016 -5.412 1.00 98.62 102 TYR A C 1
ATOM 719 O O . TYR A 1 102 ? -4.771 -7.128 -6.466 1.00 98.62 102 TYR A O 1
ATOM 727 N N . VAL A 1 103 ? -6.661 -7.438 -5.302 1.00 98.50 103 VAL A N 1
ATOM 728 C CA . VAL A 1 103 ? -7.378 -8.058 -6.424 1.00 98.50 103 VAL A CA 1
ATOM 729 C C . VAL A 1 103 ? -7.511 -7.081 -7.591 1.00 98.50 103 VAL A C 1
ATOM 731 O O . VAL A 1 103 ? -7.208 -7.440 -8.729 1.00 98.50 103 VAL A O 1
ATOM 734 N N . VAL A 1 104 ? -7.921 -5.840 -7.326 1.00 98.38 104 VAL A N 1
ATOM 735 C CA . VAL A 1 104 ? -8.054 -4.822 -8.372 1.00 98.38 104 VAL A CA 1
ATOM 736 C C . VAL A 1 104 ? -6.707 -4.545 -9.033 1.00 98.38 104 VAL A C 1
ATOM 738 O O . VAL A 1 104 ? -6.603 -4.637 -10.258 1.00 98.38 104 VAL A O 1
ATOM 741 N N . ASP A 1 105 ? -5.684 -4.286 -8.223 1.00 97.62 105 ASP 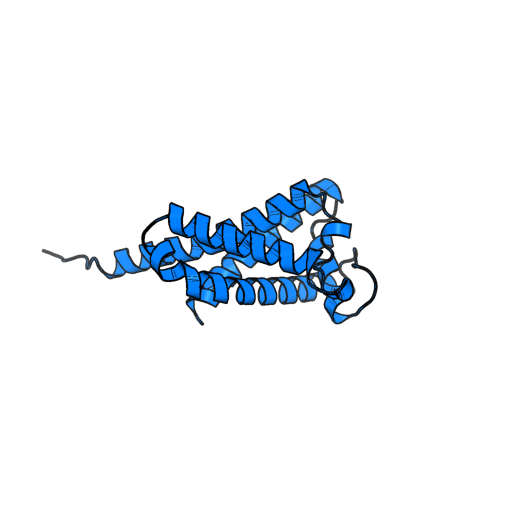A N 1
ATOM 742 C CA . ASP A 1 105 ? -4.352 -3.863 -8.647 1.00 97.62 105 ASP A CA 1
ATOM 743 C C . ASP A 1 105 ? -3.630 -4.918 -9.491 1.00 97.62 105 ASP A C 1
ATOM 745 O O . ASP A 1 105 ? -2.855 -4.551 -10.368 1.00 97.62 105 ASP A O 1
ATOM 749 N N . TYR A 1 106 ? -3.875 -6.215 -9.270 1.00 97.19 106 TYR A N 1
ATOM 750 C CA . TYR A 1 106 ? -3.151 -7.283 -9.976 1.00 97.19 106 TYR A CA 1
ATOM 751 C C . TYR A 1 106 ? -3.999 -8.110 -10.937 1.00 97.19 106 TYR A C 1
ATOM 753 O O . TYR A 1 106 ? -3.438 -8.719 -11.849 1.00 97.19 106 TYR A O 1
ATOM 761 N N . PHE A 1 107 ? -5.324 -8.123 -10.799 1.00 97.44 107 PHE A N 1
ATOM 762 C CA . PHE A 1 107 ? -6.182 -9.017 -11.585 1.00 97.44 107 PHE A CA 1
ATOM 763 C C . PHE A 1 107 ? -7.237 -8.292 -12.417 1.00 97.44 107 PHE A C 1
ATOM 765 O O . PHE A 1 107 ? -7.709 -8.871 -13.392 1.00 97.44 107 PHE A O 1
ATOM 772 N N . ILE A 1 108 ? -7.583 -7.044 -12.085 1.00 97.94 108 ILE A N 1
ATOM 773 C CA . ILE A 1 108 ? -8.656 -6.312 -12.777 1.00 97.94 108 ILE A CA 1
ATOM 774 C C . ILE A 1 108 ? -8.093 -5.211 -13.672 1.00 97.94 108 ILE A C 1
ATOM 776 O O . ILE A 1 108 ? -8.505 -5.084 -14.825 1.00 97.94 108 ILE A O 1
ATOM 780 N N . VAL A 1 109 ? -7.150 -4.408 -13.175 1.00 95.44 109 VAL A N 1
ATOM 781 C CA . VAL A 1 109 ? -6.584 -3.315 -13.973 1.00 95.44 109 VAL A CA 1
ATOM 782 C C . VAL A 1 109 ? -5.658 -3.837 -15.076 1.00 95.44 109 VAL A C 1
ATOM 784 O O . VAL A 1 109 ? -5.003 -4.878 -14.947 1.00 95.44 109 VAL A O 1
ATOM 787 N N . ALA A 1 110 ? -5.566 -3.087 -16.179 1.00 95.56 110 ALA A N 1
ATOM 788 C CA . ALA A 1 110 ? -4.606 -3.380 -17.240 1.00 95.56 110 ALA A CA 1
ATOM 789 C C . ALA A 1 110 ? -3.170 -3.370 -16.690 1.00 95.56 110 ALA A C 1
ATOM 791 O O . ALA A 1 110 ? -2.857 -2.603 -15.781 1.00 95.56 110 ALA A O 1
ATOM 792 N N . ARG A 1 111 ? -2.267 -4.161 -17.292 1.00 93.19 111 ARG A N 1
ATOM 793 C CA . ARG A 1 111 ? -0.874 -4.309 -16.817 1.00 93.19 111 ARG A CA 1
ATOM 794 C C . ARG A 1 111 ? -0.145 -2.973 -16.613 1.00 93.19 111 ARG 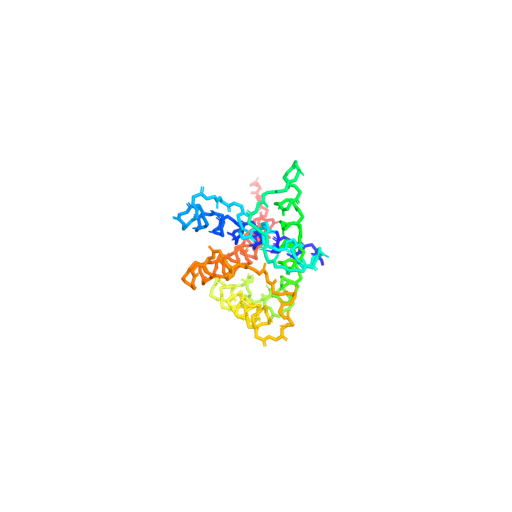A C 1
ATOM 796 O O . ARG A 1 111 ? 0.658 -2.870 -15.700 1.00 93.19 111 ARG A O 1
ATOM 803 N N . ARG A 1 112 ? -0.468 -1.954 -17.420 1.00 93.62 112 ARG A N 1
ATOM 804 C CA . ARG A 1 112 ? 0.078 -0.587 -17.320 1.00 93.62 112 ARG A CA 1
ATOM 805 C C . ARG A 1 112 ? -0.252 0.127 -16.000 1.00 93.62 112 ARG A C 1
ATOM 807 O O . ARG A 1 112 ? 0.467 1.041 -15.621 1.00 93.62 112 ARG A O 1
ATOM 814 N N . PHE A 1 113 ? -1.357 -0.228 -15.350 1.00 95.62 113 PHE A N 1
ATOM 815 C CA . PHE A 1 113 ? -1.848 0.433 -14.136 1.00 95.62 113 PHE A CA 1
ATOM 816 C C . PHE A 1 113 ? -1.561 -0.364 -12.863 1.00 95.62 113 PHE A C 1
ATOM 818 O O . PHE A 1 113 ? -1.985 0.044 -11.785 1.00 95.62 113 PHE A O 1
ATOM 825 N N . ARG A 1 114 ? -0.851 -1.491 -12.973 1.00 96.88 114 ARG A N 1
ATOM 826 C CA . ARG A 1 114 ? -0.406 -2.232 -11.794 1.00 96.88 114 ARG A CA 1
ATOM 827 C C . ARG A 1 114 ? 0.654 -1.421 -11.046 1.00 96.88 114 ARG A C 1
ATOM 829 O O . ARG A 1 114 ? 1.380 -0.655 -11.677 1.00 96.88 114 ARG A O 1
ATOM 836 N N . PRO A 1 115 ? 0.816 -1.613 -9.728 1.00 96.75 115 PRO A N 1
ATOM 837 C CA . PRO A 1 115 ? 1.846 -0.909 -8.968 1.00 96.75 115 PRO A CA 1
ATOM 838 C C . PRO A 1 115 ? 3.276 -1.181 -9.464 1.00 96.75 115 PRO A C 1
ATOM 840 O O . PRO A 1 115 ? 4.145 -0.320 -9.347 1.00 96.75 115 PRO A O 1
ATOM 843 N N . GLY A 1 116 ? 3.540 -2.364 -10.028 1.00 96.88 116 GLY A N 1
ATOM 844 C CA . GLY A 1 116 ? 4.887 -2.781 -10.423 1.00 96.88 116 GLY A CA 1
ATOM 845 C C . GLY A 1 116 ? 5.717 -3.329 -9.258 1.00 96.88 116 GLY A C 1
ATOM 846 O O . GLY A 1 116 ? 6.908 -3.589 -9.430 1.00 96.88 116 GLY A O 1
ATOM 847 N N . PHE A 1 117 ? 5.120 -3.509 -8.071 1.00 97.62 117 PHE A N 1
ATOM 848 C CA . PHE A 1 117 ? 5.800 -4.115 -6.923 1.00 97.62 117 PHE A CA 1
ATOM 849 C C . PHE A 1 117 ? 6.217 -5.555 -7.217 1.00 97.62 117 PHE A C 1
ATOM 851 O O . PHE A 1 117 ? 7.265 -5.974 -6.746 1.00 97.62 117 PHE A O 1
ATOM 858 N N . GLU A 1 118 ? 5.456 -6.292 -8.027 1.00 96.69 118 GLU A N 1
ATOM 859 C CA . GLU A 1 118 ? 5.742 -7.680 -8.401 1.00 96.69 118 GLU A CA 1
ATOM 860 C C . GLU A 1 118 ? 7.065 -7.849 -9.164 1.00 96.69 118 GLU A C 1
ATOM 862 O O . GLU A 1 118 ? 7.611 -8.947 -9.214 1.00 96.69 118 GLU A O 1
ATOM 867 N N . ALA A 1 119 ? 7.596 -6.768 -9.747 1.00 97.12 119 ALA A N 1
ATOM 868 C CA . ALA A 1 119 ? 8.893 -6.783 -10.417 1.00 97.12 119 ALA A CA 1
ATOM 869 C C . ALA A 1 119 ? 10.075 -6.757 -9.431 1.00 97.12 119 ALA A C 1
ATOM 871 O O . ALA A 1 119 ? 11.194 -7.095 -9.812 1.00 97.12 119 ALA A O 1
ATOM 872 N N . PHE A 1 120 ? 9.841 -6.337 -8.183 1.00 97.88 120 PHE A N 1
ATOM 873 C CA . PHE A 1 120 ? 10.897 -6.102 -7.195 1.00 97.88 120 PHE A CA 1
ATOM 874 C C . PHE A 1 120 ? 10.640 -6.761 -5.843 1.00 97.88 120 PHE A C 1
ATOM 876 O O . PHE A 1 120 ? 11.558 -6.820 -5.038 1.00 97.88 120 PHE A O 1
ATOM 883 N N . LEU A 1 121 ? 9.426 -7.225 -5.560 1.00 98.44 121 LEU A N 1
ATOM 884 C CA . LEU A 1 121 ? 9.067 -7.837 -4.288 1.00 98.44 121 LEU A CA 1
ATOM 885 C C . LEU A 1 121 ? 8.572 -9.264 -4.496 1.00 98.44 121 LEU A C 1
ATOM 887 O O . LEU A 1 121 ? 7.768 -9.540 -5.387 1.00 98.44 121 LEU A O 1
ATOM 891 N N . SER A 1 122 ? 8.994 -10.159 -3.607 1.00 98.50 122 SER A N 1
ATOM 892 C CA . SER A 1 122 ? 8.453 -11.509 -3.523 1.00 98.50 122 SER A CA 1
ATOM 893 C C . SER A 1 122 ? 6.957 -11.499 -3.162 1.00 98.50 122 SER A C 1
ATOM 895 O O . SER A 1 122 ? 6.471 -10.562 -2.516 1.00 98.50 122 SER A O 1
ATOM 897 N N . PRO A 1 123 ? 6.202 -12.574 -3.464 1.00 98.06 123 PRO A N 1
ATOM 898 C CA . PRO A 1 123 ? 4.795 -12.676 -3.068 1.00 98.06 123 PRO A CA 1
ATOM 899 C C . PRO A 1 123 ? 4.562 -12.513 -1.557 1.00 98.06 123 PRO A C 1
ATOM 901 O O . PRO A 1 123 ? 3.549 -11.954 -1.138 1.00 98.06 123 PRO A O 1
ATOM 904 N N . ARG A 1 124 ? 5.517 -12.956 -0.723 1.00 98.44 124 ARG A N 1
ATOM 905 C CA . ARG A 1 124 ? 5.452 -12.793 0.741 1.00 98.44 124 ARG A CA 1
ATOM 906 C C . ARG A 1 124 ? 5.591 -11.329 1.148 1.00 98.44 124 ARG A C 1
ATOM 908 O O . ARG A 1 124 ? 4.843 -10.860 2.002 1.00 98.44 124 ARG A O 1
ATOM 915 N N . SER A 1 125 ? 6.502 -10.598 0.515 1.00 98.56 125 SER A N 1
ATOM 916 C CA . SER A 1 125 ? 6.656 -9.162 0.739 1.00 98.56 125 SER A CA 1
ATOM 917 C C . SER A 1 125 ? 5.462 -8.368 0.236 1.00 98.56 125 SER A C 1
ATOM 919 O O . SER A 1 125 ? 5.004 -7.470 0.935 1.00 98.56 125 SER A O 1
ATOM 921 N N . MET A 1 126 ? 4.880 -8.739 -0.906 1.00 98.38 126 MET A N 1
ATOM 922 C CA . MET A 1 126 ? 3.624 -8.140 -1.361 1.00 98.38 126 MET A CA 1
ATOM 923 C C . MET A 1 126 ? 2.511 -8.338 -0.325 1.00 98.38 126 MET A C 1
ATOM 925 O O . MET A 1 126 ? 1.849 -7.372 0.049 1.00 98.38 126 MET A O 1
ATOM 929 N N . PHE A 1 127 ? 2.346 -9.555 0.206 1.00 98.56 127 PHE A N 1
ATOM 930 C CA . PHE A 1 127 ? 1.388 -9.811 1.285 1.00 98.56 127 PHE A CA 1
ATOM 931 C C . PHE A 1 127 ? 1.644 -8.910 2.503 1.00 98.56 127 PHE A C 1
ATOM 933 O O . PHE A 1 127 ? 0.713 -8.279 3.004 1.00 98.56 127 PHE A O 1
ATOM 940 N N . ALA A 1 128 ? 2.901 -8.786 2.941 1.00 98.75 128 ALA A N 1
ATOM 941 C CA . ALA A 1 128 ? 3.267 -7.918 4.059 1.00 98.75 128 ALA A CA 1
ATOM 942 C C . ALA A 1 128 ? 2.918 -6.440 3.799 1.00 98.75 128 ALA A C 1
ATOM 944 O O . ALA A 1 128 ? 2.422 -5.761 4.697 1.00 98.75 128 ALA A O 1
ATOM 945 N N . VAL A 1 129 ? 3.115 -5.947 2.573 1.00 98.75 129 VAL A N 1
ATOM 946 C CA . VAL A 1 129 ? 2.787 -4.567 2.182 1.00 98.75 129 VAL A CA 1
ATOM 947 C C . VAL A 1 129 ? 1.283 -4.293 2.264 1.00 98.75 129 VAL A C 1
ATOM 949 O O . VAL A 1 129 ? 0.876 -3.293 2.860 1.00 98.75 129 VAL A O 1
ATOM 952 N N . TYR A 1 130 ? 0.443 -5.188 1.735 1.00 98.75 130 TYR A N 1
ATOM 953 C CA . TYR A 1 130 ? -1.016 -5.032 1.818 1.00 98.75 130 TYR A CA 1
ATOM 954 C C . TYR A 1 130 ? -1.548 -5.259 3.243 1.00 98.75 130 TYR A C 1
ATOM 956 O O . TYR A 1 130 ? -2.484 -4.579 3.666 1.00 98.75 130 TYR A O 1
ATOM 964 N N . ALA A 1 131 ? -0.922 -6.137 4.032 1.00 98.75 131 ALA A N 1
ATOM 965 C CA . ALA A 1 131 ? -1.232 -6.269 5.455 1.00 98.75 131 ALA A CA 1
ATOM 966 C C . ALA A 1 131 ? -0.905 -4.974 6.223 1.00 98.75 131 ALA A C 1
ATOM 968 O O . ALA A 1 131 ? -1.714 -4.504 7.023 1.00 98.75 131 ALA A O 1
ATOM 969 N N . ALA A 1 132 ? 0.237 -4.346 5.936 1.00 98.88 132 ALA A N 1
ATOM 970 C CA . ALA A 1 132 ? 0.626 -3.071 6.534 1.00 98.88 132 ALA A CA 1
ATOM 971 C C . ALA A 1 132 ? -0.314 -1.923 6.136 1.00 98.88 132 ALA A C 1
ATOM 973 O O . ALA A 1 132 ? -0.654 -1.091 6.979 1.00 98.88 132 ALA A O 1
ATOM 974 N N . LEU A 1 133 ? -0.800 -1.911 4.889 1.00 98.81 133 LEU A N 1
ATOM 975 C CA . LEU A 1 133 ? -1.845 -0.985 4.441 1.00 98.81 133 LEU A CA 1
ATOM 976 C C . LEU A 1 133 ? -3.104 -1.113 5.316 1.00 98.81 133 LEU A C 1
ATOM 978 O O . LEU A 1 133 ? -3.595 -0.114 5.847 1.00 98.81 133 LEU A O 1
ATOM 982 N N . ALA A 1 134 ? -3.588 -2.344 5.519 1.00 98.75 134 ALA A N 1
ATOM 983 C CA . ALA A 1 134 ? -4.751 -2.616 6.362 1.00 98.75 134 ALA A CA 1
ATOM 984 C C . ALA A 1 134 ? -4.526 -2.178 7.820 1.00 98.75 134 ALA A C 1
ATOM 986 O O . ALA A 1 134 ? -5.389 -1.536 8.423 1.00 98.75 134 ALA A O 1
ATOM 987 N N . VAL A 1 135 ? -3.352 -2.472 8.386 1.00 98.69 135 VAL A N 1
ATOM 988 C CA . VAL A 1 135 ? -2.991 -2.037 9.744 1.00 98.69 135 VAL A CA 1
ATOM 989 C C . VAL A 1 135 ? -3.000 -0.512 9.849 1.00 98.69 135 VAL A C 1
ATOM 991 O O . VAL A 1 135 ? -3.571 0.018 10.801 1.00 98.69 135 VAL A O 1
ATOM 994 N N . GLY A 1 136 ? -2.452 0.208 8.866 1.00 98.56 136 GLY A N 1
ATOM 995 C CA . GLY A 1 136 ? -2.467 1.672 8.846 1.00 98.56 136 GLY A CA 1
ATOM 996 C C . GLY A 1 136 ? -3.885 2.258 8.799 1.00 98.56 136 GLY A C 1
ATOM 997 O O . GLY A 1 136 ? -4.195 3.188 9.548 1.00 98.56 136 GLY A O 1
ATOM 998 N N . PHE A 1 137 ? -4.781 1.672 7.999 1.00 98.50 137 PHE A N 1
ATOM 999 C CA . PHE A 1 137 ? -6.199 2.058 7.967 1.00 98.50 137 PHE A CA 1
ATOM 1000 C C . PHE A 1 137 ? -6.885 1.838 9.321 1.00 98.50 137 PHE A C 1
ATOM 1002 O O . PHE A 1 137 ? -7.542 2.744 9.846 1.00 98.50 137 PHE A O 1
ATOM 1009 N N . ALA A 1 138 ? -6.709 0.654 9.913 1.00 98.12 138 ALA A N 1
ATOM 1010 C CA . ALA A 1 138 ? -7.303 0.316 11.200 1.00 98.12 138 ALA A CA 1
ATOM 1011 C C . ALA A 1 138 ? -6.777 1.221 12.326 1.00 98.12 138 ALA A C 1
ATOM 1013 O O . ALA A 1 138 ? -7.569 1.767 13.102 1.00 98.12 138 ALA A O 1
ATOM 1014 N N . ALA A 1 139 ? -5.460 1.441 12.379 1.00 97.25 139 ALA A N 1
ATOM 1015 C CA . ALA A 1 139 ? -4.808 2.286 13.375 1.00 97.25 139 ALA A CA 1
ATOM 1016 C C . ALA A 1 139 ? -5.370 3.715 13.356 1.00 97.25 139 ALA A C 1
ATOM 1018 O O . ALA A 1 139 ? -5.765 4.238 14.399 1.00 97.25 139 ALA A O 1
ATOM 1019 N N . ALA A 1 140 ? -5.520 4.324 12.176 1.00 96.62 140 ALA A N 1
ATOM 1020 C CA . ALA A 1 140 ? -6.068 5.674 12.059 1.00 96.62 140 ALA A CA 1
ATOM 1021 C C . ALA A 1 140 ? -7.506 5.797 12.600 1.00 96.62 140 ALA A C 1
ATOM 1023 O O . ALA A 1 140 ? -7.836 6.781 13.283 1.00 96.62 140 ALA A O 1
ATOM 1024 N N . SER A 1 141 ? -8.369 4.804 12.347 1.00 94.50 141 SER A N 1
ATOM 1025 C CA . SER A 1 141 ? -9.732 4.797 12.893 1.00 94.50 141 SER A CA 1
ATOM 1026 C C . SER A 1 141 ? -9.745 4.614 14.413 1.00 94.50 141 SER A C 1
ATOM 1028 O O . SER A 1 141 ? -10.532 5.279 15.095 1.00 94.50 141 SER A O 1
ATOM 1030 N N . LEU A 1 142 ? -8.876 3.754 14.954 1.00 93.94 142 LEU A N 1
ATOM 1031 C CA . LEU A 1 142 ? -8.778 3.488 16.393 1.00 93.94 142 LEU A CA 1
ATOM 1032 C C . LEU A 1 142 ? -8.213 4.688 17.161 1.00 93.94 142 LEU A C 1
ATOM 1034 O O . LEU A 1 142 ? -8.825 5.123 18.136 1.00 93.94 142 LEU A O 1
ATOM 1038 N N . SER A 1 143 ? -7.157 5.336 16.668 1.00 92.94 143 SER A N 1
ATOM 1039 C CA . SER A 1 143 ? -6.648 6.566 17.291 1.00 92.94 143 SER A CA 1
ATOM 1040 C C . SER A 1 143 ? -7.671 7.705 17.224 1.00 92.94 143 SER A C 1
ATOM 1042 O O . SER A 1 143 ? -7.769 8.539 18.123 1.00 92.94 143 SER A O 1
ATOM 1044 N N . SER A 1 144 ? -8.491 7.754 16.168 1.00 88.56 144 SER A N 1
ATOM 1045 C CA . SER A 1 144 ? -9.584 8.730 16.074 1.00 88.56 144 SER A CA 1
ATOM 1046 C C . SER A 1 144 ? -10.696 8.470 17.096 1.00 88.56 144 SER A C 1
ATOM 1048 O O . SER A 1 144 ? -11.321 9.421 17.571 1.00 88.56 144 SER A O 1
ATOM 1050 N N . ARG A 1 145 ? -10.936 7.203 17.460 1.00 85.31 145 ARG A N 1
ATOM 1051 C CA . ARG A 1 145 ? -11.844 6.823 18.553 1.00 85.31 145 ARG A CA 1
ATOM 1052 C C . ARG A 1 145 ? -11.312 7.316 19.896 1.00 85.31 145 ARG A C 1
ATOM 1054 O O . ARG A 1 145 ? -12.059 7.968 20.620 1.00 85.31 145 ARG A O 1
ATOM 1061 N N . GLU A 1 146 ? -10.043 7.058 20.193 1.00 85.62 146 GLU A N 1
ATOM 1062 C CA . GLU A 1 146 ? -9.393 7.460 21.450 1.00 85.62 146 GLU A CA 1
ATOM 1063 C C . GLU A 1 146 ? -9.388 8.978 21.629 1.00 85.62 146 GLU A C 1
ATOM 1065 O O . GLU A 1 146 ? -9.861 9.479 22.646 1.00 85.62 146 GLU A O 1
ATOM 1070 N N . ARG A 1 147 ? -8.989 9.732 20.594 1.00 86.88 147 ARG A N 1
ATOM 1071 C CA . ARG A 1 147 ? -9.039 11.205 20.617 1.00 86.88 147 ARG A CA 1
ATOM 1072 C C . ARG A 1 147 ? -10.444 11.745 20.877 1.00 86.88 147 ARG A C 1
ATOM 1074 O O . ARG A 1 147 ? -10.602 12.771 21.535 1.00 86.88 147 ARG A O 1
ATOM 1081 N N . ARG A 1 148 ? -11.479 11.081 20.351 1.00 85.38 148 ARG A N 1
ATOM 1082 C CA . ARG A 1 148 ? -12.874 11.480 20.580 1.00 85.38 148 ARG A CA 1
ATOM 1083 C C . ARG A 1 148 ? -13.355 11.123 21.985 1.00 85.38 148 ARG A C 1
ATOM 1085 O O . ARG A 1 148 ? -14.154 11.878 22.526 1.00 85.38 148 ARG A O 1
ATOM 1092 N N . ALA A 1 149 ? -12.901 10.007 22.554 1.00 85.00 149 ALA A N 1
ATOM 1093 C CA . ALA A 1 149 ? -13.192 9.640 23.937 1.00 85.00 149 ALA A CA 1
ATOM 1094 C C . ALA A 1 149 ? -12.533 10.627 24.914 1.00 85.00 149 ALA A C 1
ATOM 1096 O O . ALA A 1 149 ? -13.228 11.193 25.748 1.00 85.00 149 ALA A O 1
ATOM 1097 N N . ALA A 1 150 ? -11.248 10.942 24.719 1.00 85.50 150 ALA A N 1
ATOM 1098 C CA . ALA A 1 150 ? -10.515 11.905 25.543 1.00 85.50 150 ALA A CA 1
ATOM 1099 C C . ALA A 1 150 ? -11.142 13.311 25.527 1.00 85.50 150 ALA A C 1
ATOM 1101 O O . ALA A 1 150 ? -11.243 13.952 26.561 1.00 85.50 150 ALA A O 1
ATOM 1102 N N . ARG A 1 151 ? -11.642 13.777 24.372 1.00 85.56 151 ARG A N 1
ATOM 1103 C CA . ARG A 1 151 ? -12.363 15.064 24.268 1.00 85.56 151 ARG A CA 1
ATOM 1104 C C . ARG A 1 151 ? -13.743 15.070 24.932 1.00 85.56 151 ARG A C 1
ATOM 1106 O O . ARG A 1 151 ? -14.301 16.139 25.140 1.00 85.56 151 ARG A O 1
ATOM 1113 N N . ARG A 1 152 ? -14.335 13.896 25.163 1.00 81.88 152 ARG A N 1
ATOM 1114 C CA . ARG A 1 152 ? -15.669 13.739 25.763 1.00 81.88 152 ARG A CA 1
ATOM 1115 C C . ARG A 1 152 ? -15.631 13.548 27.270 1.00 81.88 152 ARG A C 1
ATOM 1117 O O . ARG A 1 152 ? -16.685 13.666 27.877 1.00 81.88 152 ARG A O 1
ATOM 1124 N N . SER A 1 153 ? -14.466 13.260 27.839 1.00 68.06 153 SER A N 1
ATOM 1125 C CA . SER A 1 153 ? -14.227 13.332 29.274 1.00 68.06 153 SER A CA 1
ATOM 1126 C C . SER A 1 153 ? -13.672 14.725 29.574 1.00 68.06 153 SER A C 1
ATOM 1128 O O . SER A 1 153 ? -12.474 14.934 29.379 1.00 68.06 153 SER A O 1
ATOM 1130 N N . PRO A 1 154 ? -14.488 15.710 29.995 1.00 60.88 154 PRO A N 1
ATOM 1131 C CA . PRO A 1 154 ? -13.909 16.891 30.605 1.00 60.88 154 PRO A CA 1
ATOM 1132 C C . PRO A 1 154 ? -13.203 16.408 31.871 1.00 60.88 154 PRO A C 1
ATOM 1134 O O . PRO A 1 154 ? -13.788 15.669 32.665 1.00 60.88 154 PRO A O 1
ATOM 1137 N N . ALA A 1 155 ? -11.954 16.818 32.072 1.00 61.16 155 ALA A N 1
ATOM 1138 C CA . ALA A 1 155 ? -11.464 16.946 33.431 1.00 61.16 155 ALA A CA 1
ATOM 1139 C C . ALA A 1 155 ? -12.429 17.919 34.122 1.00 61.16 155 ALA A C 1
ATOM 1141 O O . ALA A 1 155 ? -12.425 19.107 33.811 1.00 61.16 155 ALA A O 1
ATOM 1142 N N . GLY A 1 156 ? -13.331 17.401 34.952 1.00 55.38 156 GLY A N 1
ATOM 1143 C CA . GLY A 1 156 ? -14.021 18.224 35.929 1.00 55.38 156 GLY A CA 1
ATOM 1144 C C . GLY A 1 156 ? -13.028 18.508 37.048 1.00 55.38 156 GLY A C 1
ATOM 1145 O O . GLY A 1 156 ? -12.526 17.544 37.631 1.00 55.38 156 GLY A O 1
ATOM 1146 N N . PRO A 1 157 ? -12.687 19.769 37.345 1.00 59.28 157 PRO A N 1
ATOM 1147 C CA . PRO A 1 157 ? -12.164 20.105 38.652 1.00 59.28 157 PRO A CA 1
ATOM 1148 C C . PRO A 1 157 ? -13.325 20.151 39.652 1.00 59.28 157 PRO A C 1
ATOM 1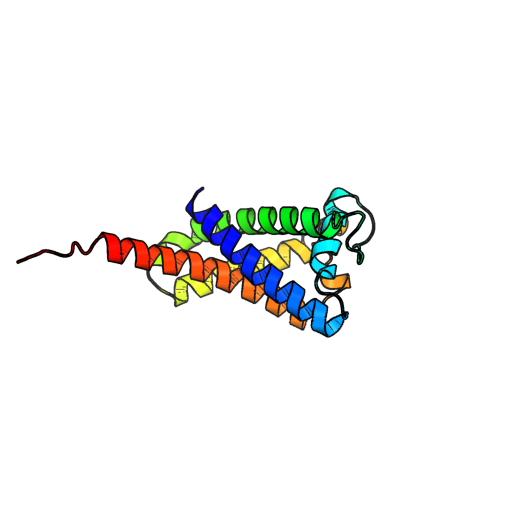150 O O . PRO A 1 157 ? -14.450 20.510 39.293 1.00 59.28 157 PRO A O 1
ATOM 1153 N N . ALA A 1 158 ? -12.992 19.713 40.864 1.00 53.34 158 ALA A N 1
ATOM 1154 C CA . ALA A 1 158 ? -13.816 19.628 42.062 1.00 53.34 158 ALA A CA 1
ATOM 1155 C C . ALA A 1 158 ? -14.215 20.997 42.630 1.00 53.34 158 ALA A C 1
ATOM 1157 O O . ALA A 1 158 ? -13.541 21.997 42.290 1.00 53.34 158 ALA A O 1
#

Radius of gyration: 17.14 Å; chains: 1; bounding box: 38×33×62 Å

Secondary structure (DSSP, 8-state):
-HHHHHHHHHHHHHHHHHHHHHHHHHHS-TTHHHHHHTHHHH-SSPP-S--GGGHHHHHHHHHHHHHHHHHHHHHHHHTHHHHTT-HHHHHHHHHHHHHHHHHIIIIIS-GGGS-SGGGTS-HHHHHHHHHHHHHHHHHHHHHHHHHHHHHHS-----

Sequence (158 aa):
MTRAAASGLAGSAASALVAMACSRLENAHAARPLNAVTHIYDGGAPRADDGRRGRNTALGLAIHTGASVWWALFYEQLFGARARRSAAHALGGAGAIAAAAYVVDYFIVARRFRPGFEAFLSPRSMFAVYAALAVGFAAASLSSRERRAARRSPAGPA

Foldseek 3Di:
DVLLLQLLQLLLVQLLQLQQVQLCVQPVGRQQLLLQQCCLVVPDGGDRDCPDVSVSSVVSSVVSSVVSSVLSVVLCVPQLVVLLVDLCSLLVSLLVSLVVVVCCQPPPDDPSNHSNSVVRGDPVSVVSSSSSSSVSNSVSSNVVSVVVVVVVDPPDDD